Protein AF-A0A385YUQ8-F1 (afdb_monomer_lite)

Organism: NCBI:txid2320858

pLDDT: mean 86.74, std 12.11, range [46.34, 97.06]

Radius of gyration: 12.85 Å; chains: 1; bounding box: 28×29×36 Å

Sequence (91 aa):
MKNTLGEIIIYELEDTPRIIVNNQIINNATLKWNKEGCGQGFLTLDGIAKQINTVDVIYVWCELGLSGKIYIYNNYDDEKWYLHGTTRGYA

Foldseek 3Di:
DPLVQQQDKDWPDVPFKFKAWPNDTDDPVVADFDDDDPDTGMDGNVSVCVRVVDLTKIWIWGADQQKIWIWIANPPVPRGIDGPDMDGHND

Structure (mmCIF, N/CA/C/O backbone):
data_AF-A0A385YUQ8-F1
#
_entry.id   AF-A0A385YUQ8-F1
#
loop_
_atom_site.group_PDB
_atom_site.id
_atom_site.type_symbol
_atom_site.label_atom_id
_atom_site.label_alt_id
_atom_site.label_comp_id
_atom_site.label_asym_id
_atom_site.label_entity_id
_atom_site.label_seq_id
_atom_site.pdbx_PDB_ins_code
_atom_site.Cartn_x
_atom_site.Cartn_y
_atom_site.Cartn_z
_atom_site.occupancy
_atom_site.B_iso_or_equiv
_atom_site.auth_seq_id
_atom_site.auth_comp_id
_atom_site.auth_asym_id
_atom_site.auth_atom_id
_atom_site.pdbx_PDB_model_num
ATOM 1 N N . MET A 1 1 ? 6.210 10.718 16.981 1.00 46.34 1 MET A N 1
ATOM 2 C CA . MET A 1 1 ? 7.048 10.274 15.844 1.00 46.34 1 MET A CA 1
ATOM 3 C C . MET A 1 1 ? 6.240 10.489 14.580 1.00 46.34 1 MET A C 1
ATOM 5 O O . MET A 1 1 ? 5.082 10.091 14.578 1.00 46.34 1 MET A O 1
ATOM 9 N N . LYS A 1 2 ? 6.778 11.180 13.567 1.00 47.47 2 LYS A N 1
ATOM 10 C CA . LYS A 1 2 ? 6.099 11.292 12.266 1.00 47.47 2 LYS A CA 1
ATOM 11 C C . LYS A 1 2 ? 5.885 9.879 11.724 1.00 47.47 2 LYS A C 1
ATOM 13 O O . LYS A 1 2 ? 6.811 9.076 11.794 1.00 47.47 2 LYS A O 1
ATOM 18 N N . ASN A 1 3 ? 4.681 9.572 11.252 1.00 56.22 3 ASN A N 1
ATOM 19 C CA . ASN A 1 3 ? 4.406 8.294 10.612 1.00 56.22 3 ASN A CA 1
ATOM 20 C C . ASN A 1 3 ? 5.077 8.300 9.229 1.00 56.22 3 ASN A C 1
ATOM 22 O O . ASN A 1 3 ? 4.488 8.734 8.248 1.00 56.22 3 ASN A O 1
ATOM 26 N N . THR A 1 4 ? 6.355 7.925 9.178 1.00 80.00 4 THR A N 1
ATOM 27 C CA . THR A 1 4 ? 7.220 8.063 7.992 1.00 80.00 4 THR A CA 1
ATOM 28 C C . THR A 1 4 ? 6.850 7.114 6.855 1.00 80.00 4 THR A C 1
ATOM 30 O O . THR A 1 4 ? 7.344 7.271 5.744 1.00 80.00 4 THR A O 1
ATOM 33 N N . LEU A 1 5 ? 5.989 6.124 7.108 1.00 91.00 5 LEU A N 1
ATOM 34 C CA . LEU A 1 5 ? 5.608 5.142 6.097 1.00 91.00 5 LEU A CA 1
ATOM 35 C C . LEU A 1 5 ? 4.650 5.724 5.051 1.00 91.00 5 LEU A C 1
ATOM 37 O O . LEU A 1 5 ? 4.756 5.353 3.889 1.00 91.00 5 LEU A O 1
ATOM 41 N N . GLY A 1 6 ? 3.780 6.671 5.415 1.00 91.19 6 GLY A N 1
ATOM 42 C CA . GLY A 1 6 ? 2.814 7.274 4.485 1.00 91.19 6 GLY A CA 1
ATOM 43 C C . GLY A 1 6 ? 3.449 7.959 3.267 1.00 91.19 6 GLY A C 1
ATOM 44 O O . GLY A 1 6 ? 2.830 8.043 2.206 1.00 91.19 6 GLY A O 1
ATOM 45 N N . GLU A 1 7 ? 4.707 8.388 3.396 1.00 93.44 7 GLU A N 1
ATOM 46 C CA . GLU A 1 7 ? 5.509 9.039 2.352 1.00 93.44 7 GLU A CA 1
ATOM 47 C C . GLU A 1 7 ? 6.213 8.039 1.411 1.00 93.44 7 GLU A C 1
ATOM 49 O O . GLU A 1 7 ? 6.780 8.449 0.399 1.00 93.44 7 GLU A O 1
ATOM 54 N N . ILE A 1 8 ? 6.182 6.731 1.706 1.00 91.88 8 ILE A N 1
ATOM 55 C CA . ILE A 1 8 ? 6.817 5.704 0.868 1.00 91.88 8 ILE A CA 1
ATOM 56 C C . ILE A 1 8 ? 6.157 5.676 -0.506 1.00 91.88 8 ILE A C 1
ATOM 58 O O . ILE A 1 8 ? 4.944 5.503 -0.614 1.00 91.88 8 ILE A O 1
ATOM 62 N N . ILE A 1 9 ? 6.986 5.796 -1.543 1.00 92.00 9 ILE A N 1
ATOM 63 C CA . ILE A 1 9 ? 6.578 5.772 -2.945 1.00 92.00 9 ILE A CA 1
ATOM 64 C C . ILE A 1 9 ? 6.437 4.327 -3.429 1.00 92.00 9 ILE A C 1
ATOM 66 O O . ILE A 1 9 ? 7.347 3.510 -3.286 1.00 92.00 9 ILE A O 1
ATOM 70 N N . ILE A 1 10 ? 5.292 4.054 -4.038 1.00 92.06 10 ILE A N 1
ATOM 71 C CA . ILE A 1 10 ? 4.921 2.838 -4.746 1.00 92.06 10 ILE A CA 1
ATOM 72 C C . ILE A 1 10 ? 4.865 3.169 -6.237 1.00 92.06 10 ILE A C 1
ATOM 74 O O . ILE A 1 10 ? 4.294 4.191 -6.620 1.00 92.06 10 ILE A O 1
ATOM 78 N N . TYR A 1 11 ? 5.447 2.312 -7.071 1.00 89.44 11 TYR A N 1
ATOM 79 C CA . TYR A 1 11 ? 5.501 2.505 -8.520 1.00 89.44 11 TYR A CA 1
ATOM 80 C C . TYR A 1 11 ? 4.454 1.651 -9.244 1.00 89.44 11 TYR A C 1
ATOM 82 O O . TYR A 1 11 ? 4.244 0.487 -8.903 1.00 89.44 11 TYR A O 1
ATOM 90 N N . GLU A 1 12 ? 3.837 2.238 -10.269 1.00 87.25 12 GLU A N 1
ATOM 91 C CA . GLU A 1 12 ? 2.903 1.637 -11.227 1.00 87.25 12 GLU A CA 1
ATOM 92 C C . GLU A 1 12 ? 3.667 0.704 -12.183 1.00 87.25 12 GLU A C 1
ATOM 94 O O . GLU A 1 12 ? 3.848 0.993 -13.365 1.00 87.25 12 GLU A O 1
ATOM 99 N N . LEU A 1 13 ? 4.209 -0.392 -11.662 1.00 77.88 13 LEU A N 1
ATOM 100 C CA . LEU A 1 13 ? 4.651 -1.529 -12.467 1.00 77.88 13 LEU A CA 1
ATOM 101 C C . LEU A 1 13 ? 3.497 -2.535 -12.464 1.00 77.88 13 LEU A C 1
ATOM 103 O O . LEU A 1 13 ? 3.069 -2.952 -11.382 1.00 77.88 13 LEU A O 1
ATOM 107 N N . GLU A 1 14 ? 2.989 -2.914 -13.643 1.00 57.28 14 GLU A N 1
ATOM 108 C CA . GLU A 1 14 ? 2.129 -4.098 -13.763 1.00 57.28 14 GLU A CA 1
ATOM 109 C C . GLU A 1 14 ? 2.846 -5.252 -13.031 1.00 57.28 14 GLU A C 1
ATOM 111 O O . GLU A 1 14 ? 4.039 -5.467 -13.227 1.00 57.28 14 GLU A O 1
ATOM 116 N N . ASP A 1 15 ? 2.157 -5.881 -12.077 1.00 56.81 15 ASP A N 1
ATOM 117 C CA . ASP A 1 15 ? 2.625 -6.959 -11.183 1.00 56.81 15 ASP A CA 1
ATOM 118 C C . ASP A 1 15 ? 3.405 -6.599 -9.907 1.00 56.81 15 ASP A C 1
ATOM 120 O O . ASP A 1 15 ? 3.605 -7.482 -9.072 1.00 56.81 15 ASP A O 1
ATOM 124 N N . THR A 1 16 ? 3.797 -5.342 -9.668 1.00 75.19 16 THR A N 1
ATOM 125 C CA . THR A 1 16 ? 4.652 -5.036 -8.496 1.00 75.19 16 THR A CA 1
ATOM 126 C C . THR A 1 16 ? 3.862 -4.692 -7.230 1.00 75.19 16 THR A C 1
ATOM 128 O O . THR A 1 16 ? 4.115 -5.339 -6.211 1.00 75.19 16 THR A O 1
ATOM 131 N N . PRO A 1 17 ? 2.903 -3.738 -7.218 1.00 89.75 17 PRO A N 1
ATOM 132 C CA . PRO A 1 17 ? 2.046 -3.552 -6.058 1.00 89.75 17 PRO A CA 1
ATOM 133 C C . PRO A 1 17 ? 0.742 -4.343 -6.203 1.00 89.75 17 PRO A C 1
ATOM 135 O O . PRO A 1 17 ? -0.068 -4.083 -7.092 1.00 89.75 17 PRO A O 1
ATOM 138 N N . ARG A 1 18 ? 0.498 -5.272 -5.277 1.00 93.25 18 ARG A N 1
ATOM 139 C CA . ARG A 1 18 ? -0.825 -5.856 -5.036 1.00 93.25 18 ARG A CA 1
ATOM 140 C C . ARG A 1 18 ? -1.488 -5.095 -3.901 1.00 93.25 18 ARG A C 1
ATOM 142 O O . ARG A 1 18 ? -1.025 -5.145 -2.760 1.00 93.25 18 ARG A O 1
ATOM 149 N N . ILE A 1 19 ? -2.563 -4.389 -4.225 1.00 95.00 19 ILE A N 1
ATOM 150 C CA . ILE A 1 19 ? -3.344 -3.620 -3.260 1.00 95.00 19 ILE A CA 1
ATOM 151 C C . ILE A 1 19 ? -4.590 -4.428 -2.921 1.00 95.00 19 ILE A C 1
ATOM 153 O O . ILE A 1 19 ? -5.351 -4.786 -3.816 1.00 95.00 19 ILE A O 1
ATOM 157 N N . ILE A 1 20 ? -4.776 -4.753 -1.644 1.00 95.81 20 ILE A N 1
ATOM 158 C CA . ILE A 1 20 ? -5.853 -5.627 -1.177 1.00 95.81 20 ILE A CA 1
ATOM 159 C C . ILE A 1 20 ? -6.684 -4.875 -0.145 1.00 95.81 20 ILE A C 1
ATOM 161 O O . ILE A 1 20 ? -6.146 -4.373 0.840 1.00 95.81 20 ILE A O 1
ATOM 165 N N . VAL A 1 21 ? -7.995 -4.831 -0.360 1.00 95.75 21 VAL A N 1
ATOM 166 C CA . VAL A 1 21 ? -8.977 -4.223 0.545 1.00 95.75 21 VAL A CA 1
ATOM 167 C C . VAL A 1 21 ? -10.103 -5.222 0.734 1.00 95.75 21 VAL A C 1
ATOM 169 O O . VAL A 1 21 ? -10.604 -5.759 -0.252 1.00 95.75 21 VAL A O 1
ATOM 172 N N . ASN A 1 22 ? -10.479 -5.514 1.981 1.00 91.56 22 ASN A N 1
ATOM 173 C CA . ASN A 1 22 ? -11.542 -6.479 2.295 1.00 91.56 22 ASN A CA 1
ATOM 174 C C . ASN A 1 22 ? -11.407 -7.809 1.512 1.00 91.56 22 ASN A C 1
ATOM 176 O O . ASN A 1 22 ? -12.347 -8.314 0.899 1.00 91.56 22 ASN A O 1
ATOM 180 N N . ASN A 1 23 ? -10.184 -8.349 1.479 1.00 89.31 23 ASN A N 1
ATOM 181 C CA . ASN A 1 23 ? -9.836 -9.590 0.781 1.00 89.31 23 ASN A CA 1
ATOM 182 C C . ASN A 1 23 ? -10.034 -9.572 -0.756 1.00 89.31 23 ASN A C 1
ATOM 184 O O . ASN A 1 23 ? -10.027 -10.628 -1.389 1.00 89.31 23 ASN A O 1
ATOM 188 N N . GLN A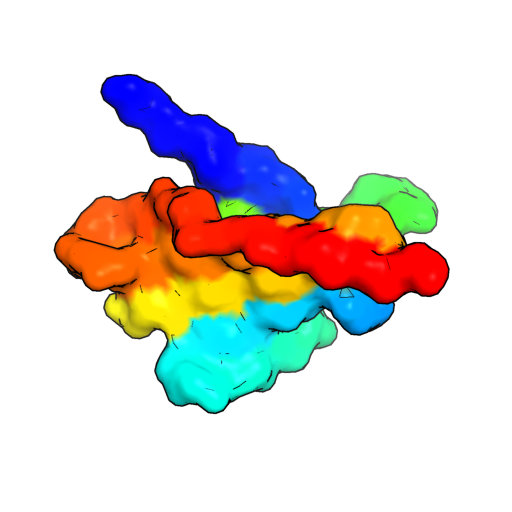 1 24 ? -10.184 -8.391 -1.364 1.00 94.12 24 GLN A N 1
ATOM 189 C CA . GLN A 1 24 ? -10.270 -8.189 -2.811 1.00 94.12 24 GLN A CA 1
ATOM 190 C C . GLN A 1 24 ? -9.047 -7.432 -3.326 1.00 94.12 24 GLN A C 1
ATOM 192 O O . GLN A 1 24 ? -8.616 -6.453 -2.721 1.00 94.12 24 GLN A O 1
ATOM 197 N N . ILE A 1 25 ? -8.498 -7.873 -4.459 1.00 93.88 25 ILE A N 1
ATOM 198 C CA . ILE A 1 25 ? -7.404 -7.169 -5.135 1.00 93.88 25 ILE A CA 1
ATOM 199 C C . ILE A 1 25 ? -7.995 -5.998 -5.922 1.00 93.88 25 ILE A C 1
ATOM 201 O O . ILE A 1 25 ? -8.844 -6.192 -6.793 1.00 93.88 25 ILE A O 1
ATOM 205 N N . ILE A 1 26 ? -7.522 -4.791 -5.632 1.00 92.31 26 ILE A N 1
ATOM 206 C CA . ILE A 1 26 ? -7.860 -3.585 -6.382 1.00 92.31 26 ILE A CA 1
ATOM 207 C C . ILE A 1 26 ? -7.025 -3.559 -7.661 1.00 92.31 26 ILE A C 1
ATOM 209 O O . ILE A 1 26 ? -5.807 -3.731 -7.628 1.00 92.31 26 ILE A O 1
ATOM 213 N N . ASN A 1 27 ? -7.680 -3.345 -8.802 1.00 90.62 27 ASN A N 1
ATOM 214 C CA . ASN A 1 27 ? -6.987 -3.202 -10.076 1.00 90.62 27 ASN A CA 1
ATOM 215 C C . ASN A 1 27 ? -6.194 -1.884 -10.083 1.00 90.62 27 ASN A C 1
ATOM 217 O O . ASN A 1 27 ? -6.778 -0.811 -9.971 1.00 90.62 27 ASN A O 1
ATOM 221 N N . ASN A 1 28 ? -4.874 -1.948 -10.268 1.00 89.56 28 ASN A N 1
ATOM 222 C CA . ASN A 1 28 ? -4.011 -0.763 -10.259 1.00 89.56 28 ASN 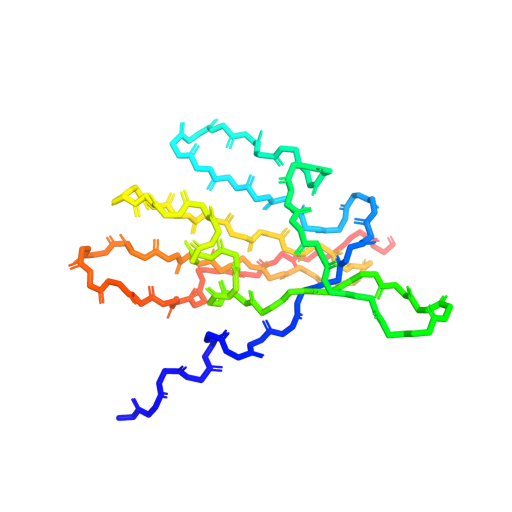A CA 1
ATOM 223 C C . ASN A 1 28 ? -4.431 0.300 -11.288 1.00 89.56 28 ASN A C 1
ATOM 225 O O . ASN A 1 28 ? -4.254 1.485 -11.021 1.00 89.56 28 ASN A O 1
ATOM 229 N N . ALA A 1 29 ? -5.050 -0.086 -12.408 1.00 89.12 29 ALA A N 1
ATOM 230 C CA . ALA A 1 29 ? -5.543 0.850 -13.419 1.00 89.12 29 ALA A CA 1
ATOM 231 C C . ALA A 1 29 ? -6.710 1.736 -12.932 1.00 89.12 29 ALA A C 1
ATOM 233 O O . ALA A 1 29 ? -7.027 2.736 -13.574 1.00 89.12 29 ALA A O 1
ATOM 234 N N . THR A 1 30 ? -7.371 1.394 -11.816 1.00 91.12 30 THR A N 1
ATOM 235 C CA . THR A 1 30 ? -8.427 2.239 -11.229 1.00 91.12 30 THR A CA 1
ATOM 236 C C . THR A 1 30 ? -7.866 3.375 -10.379 1.00 91.12 30 THR A C 1
ATOM 238 O O . THR A 1 30 ? -8.604 4.298 -10.033 1.00 91.12 30 THR A O 1
ATOM 241 N N . LEU A 1 31 ? -6.580 3.315 -10.023 1.00 92.25 31 LEU A N 1
ATOM 242 C CA . LEU A 1 31 ? -5.900 4.369 -9.283 1.00 92.25 31 LEU A CA 1
ATOM 243 C C . LEU A 1 31 ? -5.346 5.426 -10.239 1.00 92.25 31 LEU A C 1
ATOM 245 O O . LEU A 1 31 ? -4.909 5.147 -11.354 1.00 92.25 31 LEU A O 1
ATOM 249 N N . LYS A 1 32 ? -5.349 6.674 -9.780 1.00 94.69 32 LYS A N 1
ATOM 250 C CA . LYS A 1 32 ? -4.783 7.811 -10.503 1.00 94.69 32 LYS A CA 1
ATOM 251 C C . LYS A 1 32 ? -3.322 7.959 -10.113 1.00 94.69 32 LYS A C 1
ATOM 253 O O . LYS A 1 32 ? -3.015 8.648 -9.142 1.00 94.69 32 LYS A O 1
ATOM 258 N N . TRP A 1 33 ? -2.441 7.294 -10.846 1.00 93.25 33 TRP A N 1
ATOM 259 C CA . TRP A 1 33 ? -1.000 7.379 -10.633 1.00 93.25 33 TRP A CA 1
ATOM 260 C C . TRP A 1 33 ? -0.447 8.725 -11.103 1.00 93.25 33 TRP A C 1
ATOM 262 O O . TRP A 1 33 ? -0.798 9.213 -12.181 1.00 93.25 33 TRP A O 1
ATOM 272 N N . ASN A 1 34 ? 0.430 9.326 -10.298 1.00 93.31 34 ASN A N 1
ATOM 273 C CA . ASN A 1 34 ? 1.144 10.536 -10.695 1.00 93.31 34 ASN A CA 1
ATOM 274 C C . ASN A 1 34 ? 2.186 10.169 -11.748 1.00 93.31 34 ASN A C 1
ATOM 276 O O . ASN A 1 34 ? 2.904 9.192 -11.571 1.00 93.31 34 ASN A O 1
ATOM 280 N N . LYS A 1 35 ? 2.291 10.952 -12.824 1.00 89.06 35 LYS A N 1
ATOM 281 C CA . LYS A 1 35 ? 3.281 10.746 -13.887 1.00 89.06 35 LYS A CA 1
ATOM 282 C C . LYS A 1 35 ? 4.151 11.985 -14.005 1.00 89.06 35 LYS A C 1
ATOM 284 O O . LYS A 1 35 ? 3.635 13.085 -14.189 1.00 89.06 35 LYS A O 1
ATOM 289 N N . GLU A 1 36 ? 5.461 11.801 -13.928 1.00 80.56 36 GLU A N 1
ATOM 290 C CA . GLU A 1 36 ? 6.436 12.855 -14.195 1.00 80.56 36 GLU A CA 1
ATOM 291 C C . GLU A 1 36 ? 7.147 12.554 -15.523 1.00 80.56 36 GLU A C 1
ATOM 293 O O . GLU A 1 36 ? 7.902 11.589 -15.647 1.00 80.56 36 GLU A O 1
ATOM 298 N N . GLY A 1 37 ? 6.865 13.363 -16.551 1.00 75.44 37 GLY A N 1
ATOM 299 C CA . GLY A 1 37 ? 7.440 13.207 -17.893 1.00 75.44 37 GLY A CA 1
ATOM 300 C C . GLY A 1 37 ? 7.081 11.874 -18.563 1.00 75.44 37 GLY A C 1
ATOM 301 O O . GLY A 1 37 ? 5.929 11.449 -18.547 1.00 75.44 37 GLY A O 1
ATOM 302 N N . CYS A 1 38 ? 8.077 11.211 -19.154 1.00 61.00 38 CYS A N 1
ATOM 303 C CA . CYS A 1 38 ? 7.950 9.865 -19.734 1.00 61.00 38 CYS A CA 1
ATOM 304 C C . CYS A 1 38 ? 8.039 8.749 -18.671 1.00 61.00 38 CYS A C 1
ATOM 306 O O . CYS A 1 38 ? 8.261 7.589 -19.018 1.00 61.00 38 CYS A O 1
ATOM 308 N N . GLY A 1 39 ? 7.985 9.112 -17.387 1.00 69.25 39 GLY A N 1
ATOM 309 C CA . GLY A 1 39 ? 8.257 8.225 -16.269 1.00 69.25 39 GLY A CA 1
ATOM 310 C C . GLY A 1 39 ? 7.113 7.274 -15.936 1.00 69.25 39 GLY A C 1
ATOM 311 O O . GLY A 1 39 ? 5.958 7.454 -16.324 1.00 69.25 39 GLY A O 1
ATOM 312 N N . GLN A 1 40 ? 7.475 6.260 -15.162 1.00 83.94 40 GLN A N 1
ATOM 313 C CA . GLN A 1 40 ? 6.551 5.342 -14.522 1.00 83.94 40 GLN A CA 1
ATOM 314 C C . GLN A 1 40 ? 5.610 6.076 -13.561 1.00 83.94 40 GLN A C 1
ATOM 316 O O . GLN A 1 40 ? 6.041 6.980 -12.841 1.00 83.94 40 GLN A O 1
ATOM 321 N N . GLY A 1 41 ? 4.337 5.673 -13.535 1.00 90.94 41 GLY A N 1
ATOM 322 C CA . GLY A 1 41 ? 3.384 6.198 -12.570 1.00 90.94 41 GLY A CA 1
ATOM 323 C C . GLY A 1 41 ? 3.806 5.893 -11.132 1.00 90.94 41 GLY A C 1
ATOM 324 O O . GLY A 1 41 ? 4.440 4.872 -10.867 1.00 90.94 41 GLY A O 1
ATOM 325 N N . PHE A 1 42 ? 3.467 6.765 -10.188 1.00 92.56 42 PHE A N 1
ATOM 326 C CA . PHE A 1 42 ? 3.765 6.547 -8.775 1.00 92.56 42 PHE A CA 1
ATOM 327 C C . PHE A 1 42 ? 2.696 7.127 -7.843 1.00 92.56 42 PHE A C 1
ATOM 329 O O . PHE A 1 42 ? 1.988 8.079 -8.178 1.00 92.56 42 PHE A O 1
ATOM 336 N N . LEU A 1 43 ? 2.584 6.545 -6.652 1.00 95.06 43 LEU A N 1
ATOM 337 C CA . LEU A 1 43 ? 1.759 7.025 -5.546 1.00 95.06 43 LEU A CA 1
ATOM 338 C C . LEU A 1 43 ? 2.490 6.809 -4.233 1.00 95.06 43 LEU A C 1
ATOM 340 O O . LEU A 1 43 ? 3.234 5.848 -4.093 1.00 95.06 43 LEU A O 1
ATOM 344 N N . THR A 1 44 ? 2.257 7.669 -3.246 1.00 95.56 44 THR A N 1
ATOM 345 C CA . THR A 1 44 ? 2.670 7.338 -1.880 1.00 95.56 44 THR A CA 1
ATOM 346 C C . THR A 1 44 ? 1.665 6.380 -1.240 1.00 95.56 44 THR A C 1
ATOM 348 O O . THR A 1 44 ? 0.514 6.312 -1.682 1.00 95.56 44 THR A O 1
ATOM 351 N N . LEU A 1 45 ? 2.052 5.678 -0.174 1.00 95.44 45 LEU A N 1
ATOM 352 C CA . LEU A 1 45 ? 1.114 4.878 0.622 1.00 95.44 45 LEU A CA 1
ATOM 353 C C . LEU A 1 45 ? -0.093 5.715 1.087 1.00 95.44 45 LEU A C 1
ATOM 355 O O . LEU A 1 45 ? -1.237 5.308 0.891 1.00 95.44 45 LEU A O 1
ATOM 359 N N . ASP A 1 46 ? 0.122 6.937 1.579 1.00 95.69 46 ASP A N 1
ATOM 360 C CA . ASP A 1 46 ? -0.986 7.848 1.910 1.00 95.69 46 ASP A CA 1
ATOM 361 C C . ASP A 1 46 ? -1.801 8.266 0.681 1.00 95.69 46 ASP A C 1
ATOM 363 O O . ASP A 1 46 ? -3.005 8.484 0.783 1.00 95.69 46 ASP A O 1
ATOM 367 N N . GLY A 1 47 ? -1.169 8.383 -0.488 1.00 95.75 47 GLY A N 1
ATOM 368 C CA . GLY A 1 47 ? -1.862 8.624 -1.751 1.00 95.75 47 GLY A CA 1
ATOM 369 C C . GLY A 1 47 ? -2.820 7.486 -2.100 1.00 95.75 47 GLY A C 1
ATOM 370 O O . GLY A 1 47 ? -3.952 7.752 -2.497 1.00 95.75 47 GLY A O 1
ATOM 371 N N . ILE A 1 48 ? -2.400 6.236 -1.888 1.00 95.69 48 ILE A N 1
ATOM 372 C CA . ILE A 1 48 ? -3.241 5.045 -2.066 1.00 95.69 48 ILE A CA 1
ATOM 373 C C . ILE A 1 48 ? -4.405 5.065 -1.068 1.00 95.69 48 ILE A C 1
ATOM 375 O O . ILE A 1 48 ? -5.557 4.983 -1.491 1.00 95.69 48 ILE A O 1
ATOM 379 N N . ALA A 1 49 ? -4.135 5.245 0.231 1.00 95.75 49 ALA A N 1
ATOM 380 C CA . ALA A 1 49 ? -5.182 5.302 1.259 1.00 95.75 49 ALA A CA 1
ATOM 381 C C . ALA A 1 49 ? -6.222 6.397 0.970 1.00 95.75 49 ALA A C 1
ATOM 383 O O . ALA A 1 49 ? -7.422 6.137 1.018 1.00 95.75 49 ALA A O 1
ATOM 384 N N . LYS A 1 50 ? -5.776 7.600 0.584 1.00 95.94 50 LYS A N 1
ATOM 385 C CA . LYS A 1 50 ? -6.664 8.721 0.232 1.00 95.94 50 LYS A CA 1
ATOM 386 C C . LYS A 1 50 ? -7.529 8.442 -0.994 1.00 95.94 50 LYS A C 1
ATOM 388 O O . LYS A 1 50 ? -8.656 8.918 -1.046 1.00 95.94 50 LYS A O 1
ATOM 393 N N . GLN A 1 51 ? -7.008 7.726 -1.991 1.00 96.94 51 GLN A N 1
ATOM 394 C CA . GLN A 1 51 ? -7.782 7.391 -3.188 1.00 96.94 51 GLN A CA 1
ATOM 395 C C . GLN A 1 51 ? -8.797 6.278 -2.932 1.00 96.94 51 GLN A C 1
ATOM 397 O O . GLN A 1 51 ? -9.904 6.346 -3.458 1.00 96.94 51 GLN A O 1
ATOM 402 N N . ILE A 1 52 ? -8.431 5.277 -2.128 1.00 95.00 52 ILE A N 1
ATOM 403 C CA . ILE A 1 52 ? -9.333 4.179 -1.764 1.00 95.00 52 ILE A CA 1
ATOM 404 C C . ILE A 1 52 ? -10.429 4.677 -0.818 1.00 95.00 52 ILE A C 1
ATOM 406 O O . ILE A 1 52 ? -11.578 4.278 -0.978 1.00 95.00 52 ILE A O 1
ATOM 410 N N . ASN A 1 53 ? -10.088 5.573 0.117 1.00 92.81 53 ASN A N 1
ATOM 411 C CA . ASN A 1 53 ? -11.024 6.235 1.027 1.00 92.81 53 ASN A CA 1
ATOM 412 C C . ASN A 1 53 ? -12.010 5.249 1.685 1.00 92.81 53 ASN A C 1
ATOM 414 O O . ASN A 1 53 ? -13.227 5.361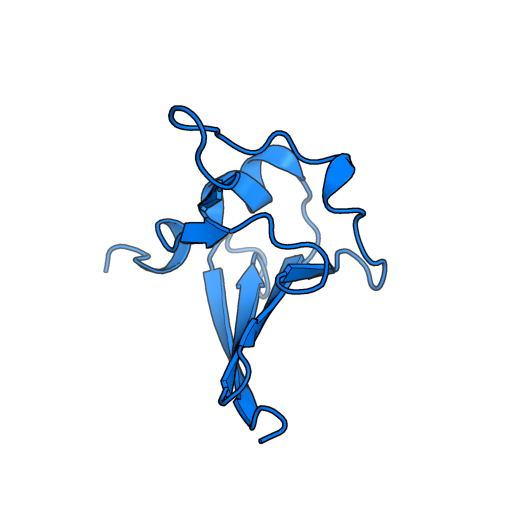 1.531 1.00 92.81 53 ASN A O 1
ATOM 418 N N . THR A 1 54 ? -11.464 4.255 2.383 1.00 89.50 54 THR A N 1
ATOM 419 C CA . THR A 1 54 ? -12.230 3.228 3.098 1.00 89.50 54 THR A CA 1
ATOM 420 C C . THR A 1 54 ? -11.875 3.221 4.582 1.00 89.50 54 THR A C 1
ATOM 422 O O . THR A 1 54 ? -10.776 3.624 4.961 1.00 89.50 54 THR A O 1
ATOM 425 N N . VAL A 1 55 ? -12.805 2.731 5.403 1.00 90.00 55 VAL A N 1
ATOM 426 C CA . VAL A 1 55 ? -12.565 2.378 6.812 1.00 90.00 55 VAL A CA 1
ATOM 427 C C . VAL A 1 55 ? -11.952 0.981 6.958 1.00 90.00 55 VAL A C 1
ATOM 429 O O . VAL A 1 55 ? -11.518 0.605 8.038 1.00 90.00 55 VAL A O 1
ATOM 432 N N . ASP A 1 56 ? -11.905 0.199 5.881 1.00 93.75 56 ASP A N 1
ATOM 433 C CA . ASP A 1 56 ? -11.327 -1.141 5.903 1.00 93.75 56 ASP A CA 1
ATOM 434 C C . ASP A 1 56 ? -9.793 -1.120 5.985 1.00 93.75 56 ASP A C 1
ATOM 436 O O . ASP A 1 56 ? -9.118 -0.147 5.637 1.00 93.75 56 ASP A O 1
ATOM 440 N N . VAL A 1 57 ? -9.227 -2.262 6.375 1.00 95.81 57 VAL A N 1
ATOM 441 C CA . VAL A 1 57 ? -7.785 -2.505 6.307 1.00 95.81 57 VAL A CA 1
ATOM 442 C C . VAL A 1 57 ? -7.329 -2.554 4.847 1.00 95.81 57 VAL A C 1
ATOM 444 O O . VAL A 1 57 ? -7.889 -3.293 4.031 1.00 95.81 57 VAL A O 1
ATOM 447 N N . ILE A 1 58 ? -6.264 -1.812 4.534 1.00 97.06 58 ILE A N 1
ATOM 448 C CA . ILE A 1 58 ? -5.618 -1.830 3.216 1.00 97.06 58 ILE A CA 1
ATOM 449 C C . ILE A 1 58 ? -4.269 -2.525 3.351 1.00 97.06 58 ILE A C 1
ATOM 451 O O . ILE A 1 58 ? -3.421 -2.088 4.128 1.00 97.06 58 ILE A O 1
ATOM 455 N N . TYR A 1 59 ? -4.034 -3.562 2.555 1.00 96.94 59 TYR A N 1
ATOM 456 C CA . TYR A 1 59 ? -2.706 -4.137 2.378 1.00 96.94 59 TYR A CA 1
ATOM 457 C C . TYR A 1 59 ? -2.102 -3.640 1.072 1.00 96.94 59 TYR A C 1
ATOM 459 O O . TYR A 1 59 ? -2.755 -3.655 0.031 1.00 96.94 59 TYR A O 1
ATOM 467 N N . VAL A 1 60 ? -0.833 -3.249 1.116 1.00 95.31 60 VAL A N 1
ATOM 468 C CA . VAL A 1 60 ? -0.034 -2.945 -0.072 1.00 95.31 60 VAL A CA 1
ATOM 469 C C . VAL A 1 60 ? 1.176 -3.860 -0.056 1.00 95.31 60 VAL A C 1
ATOM 471 O O . VAL A 1 60 ? 2.101 -3.682 0.737 1.00 95.31 60 VAL A O 1
ATOM 474 N N . TRP A 1 61 ? 1.160 -4.862 -0.924 1.00 93.88 61 TRP A N 1
ATOM 475 C CA . TRP A 1 61 ? 2.254 -5.807 -1.082 1.00 93.88 61 TRP A CA 1
ATOM 476 C C . TRP A 1 61 ? 3.070 -5.438 -2.313 1.00 93.88 61 TRP A C 1
ATOM 478 O O . TRP A 1 61 ? 2.581 -5.524 -3.431 1.00 93.88 61 TRP A O 1
ATOM 488 N N . CYS A 1 62 ? 4.309 -5.011 -2.093 1.00 89.31 62 CYS A N 1
ATOM 489 C CA . CYS A 1 62 ? 5.264 -4.697 -3.149 1.00 89.31 62 CYS A CA 1
ATOM 490 C C . CYS A 1 62 ? 6.272 -5.837 -3.277 1.00 89.31 62 CYS A C 1
ATOM 492 O O . CYS A 1 62 ? 7.029 -6.067 -2.332 1.00 89.31 62 CYS A O 1
ATOM 494 N N . GLU A 1 63 ? 6.302 -6.534 -4.410 1.00 83.12 63 GLU A N 1
ATOM 495 C CA . GLU A 1 63 ? 7.289 -7.584 -4.689 1.00 83.12 63 GLU A CA 1
ATOM 496 C C . GLU A 1 63 ? 8.434 -7.040 -5.549 1.00 83.12 63 GLU A C 1
ATOM 498 O O . GLU A 1 63 ? 8.209 -6.550 -6.646 1.00 83.12 63 GLU A O 1
ATOM 503 N N . LEU A 1 64 ? 9.679 -7.133 -5.072 1.00 75.00 64 LEU A N 1
ATOM 504 C CA . LEU A 1 64 ? 10.873 -6.957 -5.906 1.00 75.00 64 LEU A CA 1
ATOM 505 C C . LEU A 1 64 ? 11.546 -8.319 -6.089 1.00 75.00 64 LEU A C 1
ATOM 507 O O . LEU A 1 64 ? 11.394 -9.201 -5.242 1.00 75.00 64 LEU A O 1
ATOM 511 N N . GLY A 1 65 ? 12.361 -8.465 -7.139 1.00 70.56 65 GLY A N 1
ATOM 512 C CA . GLY A 1 65 ? 12.990 -9.747 -7.493 1.00 70.56 65 GLY A CA 1
ATOM 513 C C . GLY A 1 65 ? 13.727 -10.446 -6.341 1.00 70.56 65 GLY A C 1
ATOM 514 O O . GLY A 1 65 ? 13.705 -11.663 -6.248 1.00 70.56 65 GLY A O 1
ATOM 515 N N . LEU A 1 66 ? 14.311 -9.694 -5.400 1.00 75.69 66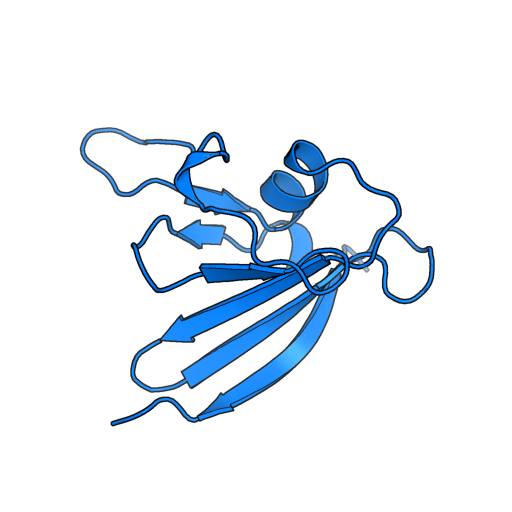 LEU A N 1
ATOM 516 C CA . LEU A 1 66 ? 15.052 -10.263 -4.262 1.00 75.69 66 LEU A CA 1
ATOM 517 C C . LEU A 1 66 ? 14.311 -10.174 -2.919 1.00 75.69 66 LEU A C 1
ATOM 519 O O . LEU A 1 66 ? 14.658 -10.873 -1.966 1.00 75.69 66 LEU A O 1
ATOM 523 N N . SER A 1 67 ? 13.290 -9.324 -2.810 1.00 82.56 67 SER A N 1
ATOM 524 C CA . SER A 1 67 ? 12.570 -9.099 -1.554 1.00 82.56 67 SER A CA 1
ATOM 525 C C . SER A 1 67 ? 11.263 -8.358 -1.786 1.00 82.56 67 SER A C 1
ATOM 527 O O . SER A 1 67 ? 11.235 -7.422 -2.578 1.00 82.56 67 SER A O 1
ATOM 529 N N . GLY A 1 68 ? 10.226 -8.672 -1.022 1.00 87.06 68 GLY A N 1
ATOM 530 C CA . GLY A 1 68 ? 9.008 -7.874 -0.979 1.00 87.06 68 GLY A CA 1
ATOM 531 C C . GLY A 1 68 ? 8.768 -7.239 0.383 1.00 87.06 68 GLY A C 1
ATOM 532 O O . GLY A 1 68 ? 9.329 -7.655 1.402 1.00 87.06 68 GLY A O 1
ATOM 533 N N . LYS A 1 69 ? 7.918 -6.215 0.401 1.00 91.88 69 LYS A N 1
ATOM 534 C CA . LYS A 1 69 ? 7.427 -5.563 1.618 1.00 91.88 69 LYS A CA 1
ATOM 535 C C . LYS A 1 69 ? 5.910 -5.537 1.594 1.00 91.88 69 LYS A C 1
ATOM 537 O O . LYS A 1 69 ? 5.311 -5.267 0.557 1.00 91.88 69 LYS A O 1
ATOM 542 N N . ILE A 1 70 ? 5.313 -5.803 2.747 1.00 94.62 70 ILE A N 1
ATOM 543 C CA . ILE A 1 70 ? 3.871 -5.739 2.951 1.00 94.62 70 ILE A CA 1
ATOM 544 C C . ILE A 1 70 ? 3.609 -4.610 3.935 1.00 94.62 70 ILE A C 1
ATOM 546 O O . ILE A 1 70 ? 4.064 -4.657 5.080 1.00 94.62 70 ILE A O 1
ATOM 550 N N . TYR A 1 71 ? 2.885 -3.600 3.481 1.00 95.38 71 TYR A N 1
ATOM 551 C CA . TYR A 1 71 ? 2.400 -2.503 4.303 1.00 95.38 71 TYR A CA 1
ATOM 552 C C . TYR A 1 71 ? 0.926 -2.721 4.612 1.00 95.38 71 TYR A C 1
ATOM 554 O O . TYR A 1 71 ? 0.192 -3.238 3.773 1.00 95.38 71 TYR A O 1
ATOM 562 N N . ILE A 1 72 ? 0.504 -2.329 5.807 1.00 96.06 72 ILE A N 1
ATOM 563 C CA . ILE A 1 72 ? -0.883 -2.431 6.257 1.00 96.06 72 ILE A CA 1
ATOM 564 C C . ILE A 1 72 ? -1.345 -1.078 6.797 1.00 96.06 72 ILE A C 1
ATOM 566 O O . ILE A 1 72 ? -0.631 -0.459 7.586 1.00 96.06 72 ILE A O 1
ATOM 570 N N . TYR A 1 73 ? 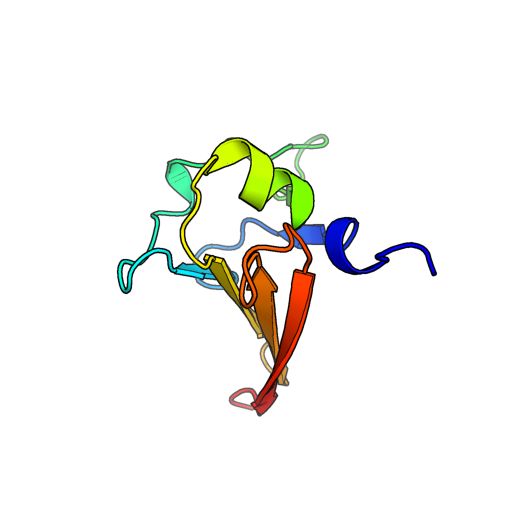-2.507 -0.613 6.350 1.00 95.88 73 TYR A N 1
ATOM 571 C CA . TYR A 1 73 ? -3.160 0.613 6.805 1.00 95.88 73 TYR A CA 1
ATOM 572 C C . TYR A 1 73 ? -4.395 0.288 7.633 1.00 95.88 73 TYR A C 1
ATOM 574 O O . TYR A 1 73 ? -5.103 -0.668 7.324 1.00 95.88 73 TYR A O 1
ATOM 582 N N . ASN A 1 74 ? -4.662 1.120 8.638 1.00 91.75 74 ASN A N 1
ATOM 583 C CA . ASN A 1 74 ? -5.865 1.070 9.466 1.00 91.75 74 ASN A CA 1
ATOM 584 C C . ASN A 1 74 ? -6.109 -0.280 10.168 1.00 91.75 74 ASN A C 1
ATOM 586 O O . ASN A 1 74 ? -7.240 -0.701 10.366 1.00 91.75 74 ASN A O 1
ATOM 590 N N . ASN A 1 75 ? -5.042 -0.976 10.570 1.00 88.50 75 ASN A N 1
ATOM 591 C CA . ASN A 1 75 ? -5.156 -2.284 11.231 1.00 88.50 75 ASN A CA 1
ATOM 592 C C . ASN A 1 75 ? -5.799 -2.221 12.632 1.00 88.50 75 ASN A C 1
ATOM 594 O O . ASN A 1 75 ? -6.222 -3.243 13.163 1.00 88.50 75 ASN A O 1
ATOM 598 N N . TYR A 1 76 ? -5.817 -1.040 13.252 1.00 86.19 76 TYR A N 1
ATOM 599 C CA . TYR A 1 76 ? -6.313 -0.819 14.612 1.00 86.19 76 TYR A CA 1
ATOM 600 C C . TYR A 1 76 ? -7.272 0.380 14.687 1.00 86.19 76 TYR A C 1
ATOM 602 O O . TYR A 1 76 ? -7.301 1.055 15.715 1.00 86.19 76 TYR A O 1
ATOM 610 N N . ASP A 1 77 ? -7.992 0.682 13.598 1.00 87.44 77 ASP A N 1
ATOM 611 C CA . ASP A 1 77 ? -8.860 1.869 13.482 1.00 87.44 77 ASP A CA 1
ATOM 612 C C . ASP A 1 77 ? -8.146 3.184 13.846 1.00 87.44 77 ASP A C 1
ATOM 614 O O . ASP A 1 77 ? -8.686 4.066 14.515 1.00 87.44 77 ASP A O 1
ATOM 618 N N . ASP A 1 78 ? -6.877 3.296 13.454 1.00 91.31 78 ASP A N 1
ATOM 619 C CA . ASP A 1 78 ? -5.998 4.395 13.841 1.00 91.31 78 ASP A CA 1
ATOM 620 C C . ASP A 1 78 ? -5.466 5.2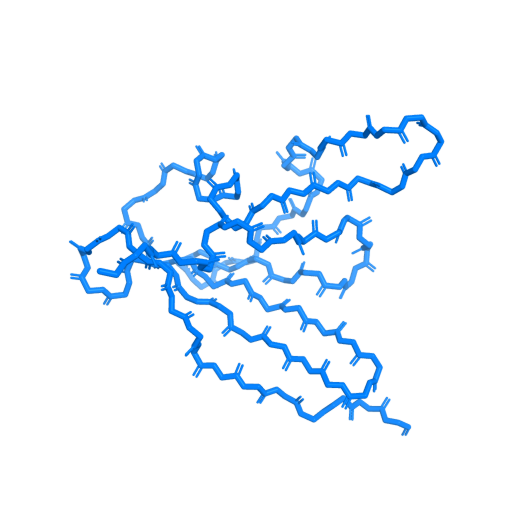13 12.664 1.00 91.31 78 ASP A C 1
ATOM 622 O O . ASP A 1 78 ? -4.638 6.104 12.880 1.00 91.31 78 ASP A O 1
ATOM 626 N N . GLU A 1 79 ? -5.927 4.902 11.447 1.00 91.00 79 GLU A N 1
ATOM 627 C CA . GLU A 1 79 ? -5.573 5.588 10.204 1.00 91.00 79 GLU A CA 1
ATOM 628 C C . GLU A 1 79 ? -4.053 5.686 9.978 1.00 91.00 79 GLU A C 1
ATOM 630 O O . GLU A 1 79 ? -3.534 6.681 9.461 1.00 91.00 79 GLU A O 1
ATOM 635 N N . LYS A 1 80 ? -3.302 4.647 10.373 1.00 93.38 80 LYS A N 1
ATOM 636 C CA . LYS A 1 80 ? -1.841 4.599 10.228 1.00 93.38 80 LYS A CA 1
ATOM 637 C C . LYS A 1 80 ? -1.363 3.416 9.411 1.00 93.38 80 LYS A C 1
ATOM 639 O O . LYS A 1 80 ? -1.922 2.324 9.445 1.00 93.38 80 LYS A O 1
ATOM 644 N N . TRP A 1 81 ? -0.248 3.654 8.728 1.00 94.56 81 TRP A N 1
ATOM 645 C CA . TRP A 1 81 ? 0.548 2.624 8.081 1.00 94.56 81 TRP A CA 1
ATOM 646 C C . TRP A 1 81 ? 1.490 1.921 9.054 1.00 94.56 81 TRP A C 1
ATOM 648 O O . TRP A 1 81 ? 2.136 2.559 9.886 1.00 94.56 81 TRP A O 1
ATOM 658 N N . TYR A 1 82 ? 1.634 0.616 8.857 1.00 94.19 82 TYR A N 1
ATOM 659 C CA . TYR A 1 82 ? 2.582 -0.254 9.537 1.00 94.19 82 TYR A CA 1
ATOM 660 C C . TYR A 1 82 ? 3.298 -1.140 8.517 1.00 94.19 82 TYR A C 1
ATOM 662 O O . TYR A 1 82 ? 2.721 -1.538 7.503 1.00 94.19 82 TYR A O 1
ATOM 670 N N . LEU A 1 83 ? 4.556 -1.490 8.790 1.00 93.31 83 LEU A N 1
ATOM 671 C CA . LEU A 1 83 ? 5.211 -2.588 8.082 1.00 93.31 83 LEU A CA 1
ATOM 672 C C . LEU A 1 83 ? 4.674 -3.898 8.664 1.00 93.31 83 LEU A C 1
ATOM 674 O O . LEU A 1 83 ? 4.958 -4.222 9.815 1.00 93.31 83 LEU A O 1
ATOM 678 N N . HIS A 1 84 ? 3.894 -4.630 7.877 1.00 93.44 84 HIS A N 1
ATOM 679 C CA . HIS A 1 84 ? 3.291 -5.891 8.296 1.00 93.44 84 HIS A CA 1
ATOM 680 C C . HIS A 1 84 ? 4.270 -7.060 8.172 1.00 93.44 84 HIS A C 1
ATOM 682 O O . HIS A 1 84 ? 4.327 -7.928 9.039 1.00 93.44 84 HIS A O 1
ATOM 688 N N . GLY A 1 85 ? 5.069 -7.076 7.104 1.00 91.19 85 GLY A N 1
ATOM 689 C CA . GLY A 1 85 ? 6.011 -8.159 6.865 1.00 91.19 85 GLY A CA 1
ATOM 690 C C . GLY A 1 85 ? 6.897 -7.939 5.650 1.00 91.19 85 GLY A C 1
ATOM 691 O O . GLY A 1 85 ? 6.780 -6.947 4.925 1.00 91.19 85 GLY A O 1
ATOM 692 N N . THR A 1 86 ? 7.797 -8.891 5.435 1.00 90.69 86 THR A N 1
ATOM 693 C CA . THR A 1 86 ? 8.670 -8.954 4.265 1.00 90.69 86 THR A CA 1
ATOM 694 C C . THR A 1 86 ? 8.574 -10.332 3.625 1.00 90.69 86 THR A C 1
ATOM 696 O O . THR A 1 86 ? 8.355 -11.331 4.309 1.00 90.69 86 THR A O 1
ATOM 699 N N . THR A 1 87 ? 8.737 -10.394 2.307 1.00 85.62 87 THR A N 1
ATOM 700 C CA . THR A 1 87 ? 8.830 -11.658 1.568 1.00 85.62 87 THR A CA 1
ATOM 701 C C . THR A 1 87 ? 10.243 -11.828 1.020 1.00 85.62 87 THR A C 1
ATOM 703 O O . THR A 1 87 ? 10.928 -10.847 0.721 1.00 85.62 87 THR A O 1
ATOM 706 N N . ARG A 1 88 ? 10.714 -13.074 0.921 1.00 73.06 88 ARG A N 1
ATOM 707 C CA . ARG A 1 88 ? 11.932 -13.397 0.167 1.00 73.06 88 ARG A CA 1
ATOM 708 C C . ARG A 1 88 ? 11.517 -13.467 -1.299 1.00 73.06 88 ARG A C 1
ATOM 710 O O . ARG A 1 88 ? 10.605 -14.225 -1.610 1.00 73.06 88 ARG A O 1
ATOM 717 N N . GLY A 1 89 ? 12.105 -12.628 -2.148 1.00 62.59 89 GLY A N 1
ATOM 718 C CA . GLY A 1 89 ? 11.813 -12.659 -3.581 1.00 62.59 89 GLY A CA 1
ATOM 719 C C . GLY A 1 89 ? 12.252 -13.984 -4.209 1.00 62.59 89 GLY A C 1
ATOM 720 O O . GLY A 1 89 ? 12.972 -14.770 -3.585 1.00 62.59 89 GLY A O 1
ATOM 721 N N . TYR A 1 90 ? 11.809 -14.233 -5.436 1.00 57.84 90 TYR A N 1
ATOM 722 C CA . TYR A 1 90 ? 12.256 -15.372 -6.231 1.00 57.84 90 TYR A CA 1
ATOM 723 C C . TYR A 1 90 ? 13.482 -14.932 -7.043 1.00 57.84 90 TYR A C 1
ATOM 725 O O . TYR A 1 90 ? 13.340 -14.151 -7.983 1.00 57.84 90 TYR A O 1
ATOM 733 N N . ALA A 1 91 ? 14.672 -15.384 -6.636 1.00 55.03 91 ALA A N 1
ATOM 734 C CA . ALA A 1 91 ? 15.913 -15.216 -7.396 1.00 55.03 91 ALA A CA 1
ATOM 735 C C . ALA A 1 91 ? 16.076 -16.332 -8.435 1.00 55.03 91 ALA A C 1
ATOM 737 O O . ALA A 1 91 ? 15.743 -17.492 -8.093 1.00 55.03 91 ALA A O 1
#

Secondary structure (DSSP, 8-state):
---GGGG-EEE--TTSEEEEETTEEEPGGGS--B--TTPPPEEEHHHHHHHH--SS-EEEEEEETTEEEEEEESTTSS--EEEEEEEE---